Protein AF-T1CHM4-F1 (afdb_monomer)

Sequence (133 aa):
NITDVDDKINAAAQAAGVPIATITTRYADAWRADIARLGVTAPDIEPCATAHIVPIIAMCQRLIGSGHAYAAAGHVLFDVASFADYGKLAGRSVDELIAGARVEVAPYKRNPADFVLWKPSPPELPGWDSPWG

InterPro domains:
  IPR014729 Rossmann-like alpha/beta/alpha sandwich fold [G3DSA:3.40.50.620] (1-133)
  IPR024909 Cysteinyl-tRNA synthetase/mycothiol ligase [PTHR10890] (1-133)
  IPR032678 tRNA synthetases class I, catalytic domain [PF01406] (1-133)

Foldseek 3Di:
DQALDDPVLLVVCVVVVHDSCVVRVVVVVVVVVVVVVVVDDDDPDDDYPVVCVVVLLVVLVVCVVVVQWDDFPLWIKGDQVVDPCPCVVVVDDLVRVQVPDPDDQDPRDPDSSIDTSGDDDDPSGDDDDHPSD

Organism: NCBI:txid410659

Nearest PDB structures (foldseek):
  3tqo-assembly1_A  TM=9.416E-01  e=3.743E-08  Coxiella burnetii
  1li7-assembly1_A  TM=9.609E-01  e=1.050E-07  Escherichia coli
  8qhp-assembly1_B  TM=9.511E-01  e=1.194E-07  Pyrococcus furiosus DSM 3638
  6ujd-assembly1_A-2  TM=8.358E-01  e=1.602E-05  Elizabethkingia sp.
  3sp1-assembly2_B  TM=8.332E-01  e=3.949E-05  Borreliella burgdorferi

Solvent-accessible surface area (backbone atoms only — not comparable to full-atom values): 8086 Å² total; per-residue (Å²): 110,42,84,56,73,50,73,70,47,49,54,52,15,61,78,68,74,49,60,44,63,62,55,39,52,55,52,49,53,51,48,54,53,52,43,47,74,72,70,50,80,80,71,98,71,73,53,45,48,80,83,39,50,69,63,50,53,54,48,53,52,50,33,37,75,70,62,37,26,49,76,38,92,45,25,32,29,37,41,52,86,65,39,87,71,55,38,62,92,77,74,41,54,64,66,61,56,46,74,72,49,94,65,83,65,58,89,68,51,93,45,81,75,38,45,79,76,39,72,66,56,59,93,94,45,91,69,65,92,48,101,54,84

pLDDT: mean 94.0, std 7.92, range [57.72, 98.75]

Radius of gyration: 17.72 Å; Cα contacts (8 Å, |Δi|>4): 134; chains: 1; bounding box: 38×38×40 Å

Secondary structure (DSSP, 8-state):
-B----HHHHHHHHHHTS-HHHHHHHHHHHHHHHHHHTTPPPPS---BGGGGHHHHHHHHHHHHHTTSEEEETTEEEE-GGG-TTTTTTTT--HHHHHHH------TT-SSTT-EEEE----TTS-----TT-

Structure (mmCIF, N/CA/C/O backbone):
data_AF-T1CHM4-F1
#
_entry.id   AF-T1CHM4-F1
#
loop_
_atom_site.group_PDB
_atom_site.id
_atom_site.type_symbol
_atom_site.label_atom_id
_atom_site.label_alt_id
_atom_site.label_comp_id
_atom_site.label_asym_id
_atom_site.label_entity_id
_atom_site.label_seq_id
_atom_site.pdbx_PDB_ins_code
_atom_site.Cartn_x
_atom_site.Cartn_y
_atom_site.Cartn_z
_atom_site.occupancy
_atom_site.B_iso_or_equiv
_atom_site.auth_seq_id
_atom_site.auth_comp_id
_atom_site.auth_asym_id
_atom_site.auth_atom_id
_atom_site.pdbx_PDB_model_num
ATOM 1 N N . ASN A 1 1 ? 0.435 -8.513 -9.714 1.00 96.25 1 ASN A N 1
ATOM 2 C CA . ASN A 1 1 ? 0.564 -7.051 -9.920 1.00 96.25 1 ASN A CA 1
ATOM 3 C C . ASN A 1 1 ? 2.042 -6.693 -9.909 1.00 96.25 1 ASN A C 1
ATOM 5 O O . ASN A 1 1 ? 2.839 -7.507 -9.457 1.00 96.25 1 ASN A O 1
ATOM 9 N N . ILE A 1 2 ? 2.391 -5.488 -10.349 1.00 97.50 2 ILE A N 1
ATOM 10 C CA . ILE A 1 2 ? 3.702 -4.884 -10.106 1.00 97.50 2 ILE A CA 1
ATOM 11 C C . ILE A 1 2 ? 3.536 -3.851 -8.993 1.00 97.50 2 ILE A C 1
ATOM 13 O O . ILE A 1 2 ? 2.694 -2.957 -9.083 1.00 97.50 2 ILE A O 1
ATOM 17 N N . THR A 1 3 ? 4.327 -3.985 -7.932 1.00 97.31 3 THR A N 1
ATOM 18 C CA . THR A 1 3 ? 4.462 -2.947 -6.906 1.00 97.31 3 THR A CA 1
ATOM 19 C C . THR A 1 3 ? 5.520 -1.961 -7.381 1.00 97.31 3 THR A C 1
ATOM 21 O O . THR A 1 3 ? 6.710 -2.176 -7.177 1.00 97.31 3 THR A O 1
ATOM 24 N N . ASP A 1 4 ? 5.089 -0.913 -8.077 1.00 97.44 4 ASP A N 1
ATOM 25 C CA . ASP A 1 4 ? 5.949 0.093 -8.708 1.00 97.44 4 ASP A CA 1
ATOM 26 C C . ASP A 1 4 ? 6.089 1.388 -7.887 1.00 97.44 4 ASP A C 1
ATOM 28 O O . ASP A 1 4 ? 6.575 2.403 -8.377 1.00 97.44 4 ASP A O 1
ATOM 32 N N . VAL A 1 5 ? 5.712 1.337 -6.610 1.00 96.31 5 VAL A N 1
ATOM 33 C CA . VAL A 1 5 ? 5.999 2.353 -5.596 1.00 96.31 5 VAL A CA 1
ATOM 34 C C . VAL A 1 5 ? 6.126 1.663 -4.236 1.00 96.31 5 VAL A C 1
ATOM 36 O O . VAL A 1 5 ? 5.254 0.894 -3.841 1.00 96.31 5 VAL A O 1
ATOM 39 N N . ASP A 1 6 ? 7.244 1.890 -3.548 1.00 95.81 6 ASP A N 1
ATOM 40 C CA . ASP A 1 6 ? 7.582 1.316 -2.238 1.00 95.81 6 ASP A CA 1
ATOM 41 C C . ASP A 1 6 ? 8.776 2.080 -1.639 1.00 95.81 6 ASP A C 1
ATOM 43 O O . ASP A 1 6 ? 9.530 2.721 -2.374 1.00 95.81 6 ASP A O 1
ATOM 47 N N . ASP A 1 7 ? 9.009 1.973 -0.330 1.00 93.94 7 ASP A N 1
ATOM 48 C CA . ASP A 1 7 ? 10.144 2.626 0.338 1.00 93.94 7 ASP A CA 1
ATOM 49 C C . ASP A 1 7 ? 11.502 2.198 -0.227 1.00 93.94 7 ASP A C 1
ATOM 51 O O . ASP A 1 7 ? 12.394 3.032 -0.395 1.00 93.94 7 ASP A O 1
ATOM 55 N N . LYS A 1 8 ? 11.661 0.925 -0.609 1.00 95.75 8 LYS A N 1
ATOM 56 C CA . LYS A 1 8 ? 12.903 0.450 -1.239 1.00 95.75 8 LYS A CA 1
ATOM 57 C C . LYS A 1 8 ? 13.093 1.026 -2.639 1.00 95.75 8 LYS A C 1
ATOM 59 O O . LYS A 1 8 ? 14.222 1.318 -3.031 1.00 95.75 8 LYS A O 1
ATOM 64 N N . ILE A 1 9 ? 12.000 1.196 -3.384 1.00 97.38 9 ILE A N 1
ATOM 65 C CA . ILE A 1 9 ? 12.012 1.794 -4.725 1.00 97.38 9 ILE A CA 1
ATOM 66 C C . ILE A 1 9 ? 12.357 3.280 -4.623 1.00 97.38 9 ILE A C 1
ATOM 68 O O . ILE A 1 9 ? 13.233 3.743 -5.348 1.00 97.38 9 ILE A O 1
ATOM 72 N N . ASN A 1 10 ? 11.730 3.998 -3.691 1.00 95.94 10 ASN A N 1
ATOM 73 C CA . ASN A 1 10 ? 12.002 5.406 -3.414 1.00 95.94 10 ASN A CA 1
ATOM 74 C C . ASN A 1 10 ? 13.473 5.628 -3.045 1.00 95.94 10 ASN A C 1
ATOM 76 O O . ASN A 1 10 ? 14.140 6.461 -3.656 1.00 95.94 10 ASN A O 1
ATOM 80 N N . ALA A 1 11 ? 14.008 4.830 -2.115 1.00 96.62 11 ALA A N 1
ATOM 81 C CA . ALA A 1 11 ? 15.406 4.922 -1.705 1.00 96.62 11 ALA A CA 1
ATOM 82 C C . ALA A 1 11 ? 16.374 4.643 -2.869 1.00 96.62 11 ALA A C 1
ATOM 84 O O . ALA A 1 11 ? 17.351 5.369 -3.053 1.00 96.62 11 ALA A O 1
ATOM 85 N N . ALA A 1 12 ? 16.096 3.623 -3.690 1.00 97.44 12 ALA A N 1
ATOM 86 C CA . ALA A 1 12 ? 16.917 3.299 -4.857 1.00 97.44 12 ALA A CA 1
ATOM 87 C C . ALA A 1 12 ? 16.868 4.398 -5.931 1.00 97.44 12 ALA A C 1
ATOM 89 O O . ALA A 1 12 ? 17.898 4.752 -6.503 1.00 97.44 12 ALA A O 1
ATOM 90 N N . ALA A 1 13 ? 15.683 4.950 -6.190 1.00 97.00 13 ALA A N 1
ATOM 91 C CA . ALA A 1 13 ? 15.469 6.036 -7.139 1.00 97.00 13 ALA A CA 1
ATOM 92 C C . ALA A 1 13 ? 16.196 7.317 -6.699 1.00 97.00 13 ALA A C 1
ATOM 94 O O . ALA A 1 13 ? 16.919 7.917 -7.493 1.00 97.00 13 ALA A O 1
ATOM 95 N N . GLN A 1 14 ? 16.094 7.670 -5.414 1.00 96.12 14 GLN A N 1
ATOM 96 C CA . GLN A 1 14 ? 16.793 8.809 -4.822 1.00 96.12 14 GLN A CA 1
ATOM 97 C C . GLN A 1 14 ? 18.316 8.635 -4.877 1.00 96.12 14 GLN A C 1
ATOM 99 O O . GLN A 1 14 ? 19.017 9.548 -5.307 1.00 96.12 14 GLN A O 1
ATOM 104 N N . ALA A 1 15 ? 18.832 7.456 -4.511 1.00 97.06 15 ALA A N 1
ATOM 105 C CA . ALA A 1 15 ? 20.264 7.158 -4.579 1.00 97.06 15 ALA A CA 1
ATOM 106 C C . ALA A 1 15 ? 20.817 7.220 -6.014 1.00 97.06 15 ALA A C 1
ATOM 108 O O . ALA A 1 15 ? 21.969 7.597 -6.218 1.00 97.06 15 ALA A O 1
ATOM 109 N N . ALA A 1 16 ? 19.999 6.864 -7.007 1.00 96.94 16 ALA A N 1
ATOM 110 C CA . ALA A 1 16 ? 20.362 6.913 -8.420 1.00 96.94 16 ALA A CA 1
ATOM 111 C C . ALA A 1 16 ? 20.063 8.266 -9.096 1.00 96.94 16 ALA A C 1
ATOM 113 O O . ALA A 1 16 ? 20.466 8.461 -10.240 1.00 96.94 16 ALA A O 1
ATOM 114 N N . GLY A 1 17 ? 19.364 9.190 -8.427 1.00 96.56 17 GLY A N 1
ATOM 115 C CA . GLY A 1 17 ? 18.966 10.478 -9.000 1.00 96.56 17 GLY A CA 1
ATOM 116 C C . GLY A 1 17 ? 18.001 10.355 -10.186 1.00 96.56 17 GLY A C 1
ATOM 117 O O . GLY A 1 17 ? 18.064 11.160 -11.113 1.00 96.56 17 GLY A O 1
ATOM 118 N N . VAL A 1 18 ? 17.136 9.336 -10.191 1.00 97.06 18 VAL A N 1
ATOM 119 C CA . VAL A 1 18 ? 16.181 9.067 -11.282 1.00 97.06 18 VAL A CA 1
ATOM 120 C C . VAL A 1 18 ? 14.752 8.917 -10.751 1.00 97.06 18 VAL A C 1
ATOM 122 O O . VAL A 1 18 ? 14.571 8.600 -9.579 1.00 97.06 18 VAL A O 1
ATOM 125 N N . PRO A 1 19 ? 13.714 9.083 -11.591 1.00 96.31 19 PRO A N 1
ATOM 126 C CA . PRO A 1 19 ? 12.339 8.775 -11.202 1.00 96.31 19 PRO A CA 1
ATOM 127 C C . PRO A 1 19 ? 12.139 7.298 -10.828 1.00 96.31 19 PRO A C 1
ATOM 129 O O . PRO A 1 19 ? 12.774 6.411 -11.406 1.00 96.31 19 PRO A O 1
ATOM 132 N N . ILE A 1 20 ? 11.174 7.011 -9.946 1.00 97.19 20 ILE A N 1
ATOM 133 C CA . ILE A 1 20 ? 10.816 5.633 -9.552 1.00 97.19 20 ILE A CA 1
ATOM 134 C C . ILE A 1 20 ? 10.451 4.740 -10.748 1.00 97.19 20 ILE A C 1
ATOM 136 O O . ILE A 1 20 ? 10.768 3.551 -10.748 1.00 97.19 20 ILE A O 1
ATOM 140 N N . ALA A 1 21 ? 9.866 5.320 -11.802 1.00 97.06 21 ALA A N 1
ATOM 141 C CA . ALA A 1 21 ? 9.514 4.627 -13.039 1.00 97.06 21 ALA A CA 1
ATOM 142 C C . ALA A 1 21 ? 10.742 4.032 -13.749 1.00 97.06 21 ALA A C 1
ATOM 144 O O . ALA A 1 21 ? 10.656 2.951 -14.325 1.00 97.06 21 ALA A O 1
ATOM 145 N N . THR A 1 22 ? 11.902 4.693 -13.670 1.00 97.81 22 THR A N 1
ATOM 146 C CA . THR A 1 22 ? 13.151 4.204 -14.272 1.00 97.81 22 THR A CA 1
ATOM 147 C C . THR A 1 22 ? 13.626 2.926 -13.586 1.00 97.81 22 THR A C 1
ATOM 149 O O . THR A 1 22 ? 14.040 1.976 -14.250 1.00 97.81 22 THR A O 1
ATOM 152 N N . ILE A 1 23 ? 13.543 2.884 -12.253 1.00 98.00 23 ILE A N 1
ATOM 153 C CA . ILE A 1 23 ? 13.920 1.709 -11.461 1.00 98.00 23 ILE A CA 1
ATOM 154 C C . ILE A 1 23 ? 12.936 0.567 -11.719 1.00 98.00 23 ILE A C 1
ATOM 156 O O . ILE A 1 23 ? 13.339 -0.551 -12.036 1.00 98.00 23 ILE A O 1
ATOM 160 N N . THR A 1 24 ? 11.643 0.853 -11.613 1.00 98.00 24 THR A N 1
ATOM 161 C CA . THR A 1 24 ? 10.589 -0.165 -11.676 1.00 98.00 24 THR A CA 1
ATOM 162 C C . THR A 1 24 ? 10.424 -0.750 -13.068 1.00 98.00 24 THR A C 1
ATOM 164 O O . THR A 1 24 ? 10.338 -1.967 -13.176 1.00 98.00 24 THR A O 1
ATOM 167 N N . THR A 1 25 ? 10.491 0.059 -14.131 1.00 97.81 25 THR A N 1
ATOM 168 C CA . THR A 1 25 ? 10.441 -0.439 -15.519 1.00 97.81 25 THR A CA 1
ATOM 169 C C . THR A 1 25 ? 11.599 -1.391 -15.797 1.00 97.81 25 THR A C 1
ATOM 171 O O . THR A 1 25 ? 11.379 -2.509 -16.253 1.00 97.81 25 THR A O 1
ATOM 174 N N . ARG A 1 26 ? 12.830 -1.009 -15.421 1.00 97.94 26 ARG A N 1
ATOM 175 C CA . ARG A 1 26 ? 14.017 -1.856 -15.602 1.00 97.94 26 ARG A CA 1
ATOM 176 C C . ARG A 1 26 ? 13.851 -3.224 -14.939 1.00 97.94 26 ARG A C 1
ATOM 178 O O . ARG A 1 26 ? 14.171 -4.241 -15.550 1.00 97.94 26 ARG A O 1
ATOM 185 N N . TYR A 1 27 ? 13.402 -3.252 -13.684 1.00 97.88 27 TYR A N 1
ATOM 186 C CA . TYR A 1 27 ? 13.251 -4.511 -12.953 1.00 97.88 27 TYR A CA 1
ATOM 187 C C . TYR A 1 27 ? 12.013 -5.303 -13.377 1.00 97.88 27 TYR A C 1
ATOM 189 O O . TYR A 1 27 ? 12.073 -6.528 -13.370 1.00 97.88 27 TYR A O 1
ATOM 197 N N . ALA A 1 28 ? 10.933 -4.644 -13.799 1.00 97.88 28 ALA A N 1
ATOM 198 C CA . ALA A 1 28 ? 9.774 -5.314 -14.379 1.00 97.88 28 ALA A CA 1
ATOM 199 C C . ALA A 1 28 ? 10.143 -6.024 -15.688 1.00 97.88 28 ALA A C 1
ATOM 201 O O . ALA A 1 28 ? 9.805 -7.191 -15.863 1.00 97.88 28 ALA A O 1
ATOM 202 N N . ASP A 1 29 ? 10.893 -5.369 -16.577 1.00 98.12 29 ASP A N 1
ATOM 203 C CA . ASP A 1 29 ? 11.324 -5.968 -17.844 1.00 98.12 29 ASP A CA 1
ATOM 204 C C . ASP A 1 29 ? 12.299 -7.130 -17.631 1.00 98.12 29 ASP A C 1
ATOM 206 O O . ASP A 1 29 ? 12.154 -8.180 -18.259 1.00 98.12 29 ASP A O 1
ATOM 210 N N . ALA A 1 30 ? 13.250 -6.980 -16.701 1.00 98.12 30 ALA A N 1
ATOM 211 C CA . ALA A 1 30 ? 14.152 -8.064 -16.315 1.00 98.12 30 ALA A CA 1
ATOM 212 C C . ALA A 1 30 ? 13.380 -9.257 -15.733 1.00 98.12 30 ALA A C 1
ATOM 214 O O . ALA A 1 30 ? 13.592 -10.387 -16.166 1.00 98.12 30 ALA A O 1
ATOM 215 N N . TRP A 1 31 ? 12.436 -9.000 -14.819 1.00 97.69 31 TRP A N 1
ATOM 216 C CA . TRP A 1 31 ? 11.572 -10.034 -14.257 1.00 97.69 31 TRP A CA 1
ATOM 217 C C . TRP A 1 31 ? 10.816 -10.758 -15.371 1.00 97.69 31 TRP A C 1
ATOM 219 O O . TRP A 1 31 ? 10.977 -11.966 -15.501 1.00 97.69 31 TRP A O 1
ATOM 229 N N . ARG A 1 32 ? 10.093 -10.044 -16.248 1.00 97.75 32 ARG A N 1
ATOM 230 C CA . ARG A 1 32 ? 9.344 -10.640 -17.374 1.00 97.75 32 ARG A CA 1
ATOM 231 C C . ARG A 1 32 ? 10.227 -11.524 -18.255 1.00 97.75 32 ARG A C 1
ATOM 233 O O . ARG A 1 32 ? 9.815 -12.626 -18.615 1.00 97.75 32 ARG A O 1
ATOM 240 N N . ALA A 1 33 ? 11.436 -11.064 -18.581 1.00 98.19 33 ALA A N 1
ATOM 241 C CA . ALA A 1 33 ? 12.392 -11.841 -19.361 1.00 98.19 33 ALA A CA 1
ATOM 242 C C . ALA A 1 33 ? 12.813 -13.129 -18.632 1.00 98.19 33 ALA A C 1
ATOM 244 O O . ALA A 1 33 ? 12.841 -14.199 -19.242 1.00 98.19 33 ALA A O 1
ATOM 245 N N . ASP A 1 34 ? 13.094 -13.048 -17.333 1.00 98.38 34 ASP A N 1
ATOM 246 C CA . ASP A 1 34 ? 13.495 -14.197 -16.525 1.00 98.38 34 ASP A CA 1
ATOM 247 C C . ASP A 1 34 ? 12.364 -15.223 -16.385 1.00 98.38 34 ASP A C 1
ATOM 249 O O . ASP A 1 34 ? 12.599 -16.417 -16.583 1.00 98.38 34 ASP A O 1
ATOM 253 N N . ILE A 1 35 ? 11.124 -14.796 -16.120 1.00 97.25 35 ILE A N 1
ATOM 254 C CA . ILE A 1 35 ? 10.023 -15.756 -15.941 1.00 97.25 35 ILE A CA 1
ATOM 255 C C . ILE A 1 35 ? 9.644 -16.412 -17.276 1.00 97.25 35 ILE A C 1
ATOM 257 O O . ILE A 1 35 ? 9.358 -17.611 -17.314 1.00 97.25 35 ILE A O 1
ATOM 261 N N . ALA A 1 36 ? 9.738 -15.672 -18.388 1.00 97.69 36 ALA A N 1
ATOM 262 C CA . ALA A 1 36 ? 9.570 -16.231 -19.728 1.00 97.69 36 ALA A CA 1
ATOM 263 C C . ALA A 1 36 ? 10.641 -17.290 -20.044 1.00 97.69 36 ALA A C 1
ATOM 265 O O . ALA A 1 36 ? 10.327 -18.340 -20.604 1.00 97.69 36 ALA A O 1
ATOM 266 N N . ARG A 1 37 ? 11.900 -17.070 -19.633 1.00 98.19 37 ARG A N 1
ATOM 267 C CA . ARG A 1 37 ? 12.980 -18.066 -19.775 1.00 98.19 37 ARG A CA 1
ATOM 268 C C . ARG A 1 37 ? 12.740 -19.331 -18.954 1.00 98.19 37 ARG A C 1
ATOM 270 O O . ARG A 1 37 ? 13.213 -20.394 -19.346 1.00 98.19 37 ARG A O 1
ATOM 277 N N . LEU A 1 38 ? 12.009 -19.228 -17.847 1.00 98.19 38 LEU A N 1
ATOM 278 C CA . LEU A 1 38 ? 11.569 -20.372 -17.044 1.00 98.19 38 LEU A CA 1
ATOM 279 C C . LEU A 1 38 ? 10.339 -21.087 -17.636 1.00 98.19 38 LEU A C 1
ATOM 281 O O . LEU A 1 38 ? 9.886 -22.078 -17.069 1.00 98.19 38 LEU A O 1
ATOM 285 N N . GLY A 1 39 ? 9.803 -20.612 -18.765 1.00 98.19 39 GLY A N 1
ATOM 286 C CA . GLY A 1 39 ? 8.636 -21.198 -19.426 1.00 98.19 39 GLY A CA 1
ATOM 287 C C . GLY A 1 39 ? 7.306 -20.861 -18.753 1.00 98.19 39 GLY A C 1
ATOM 288 O O . GLY A 1 39 ? 6.304 -21.520 -19.020 1.00 98.19 39 GLY A O 1
ATOM 289 N N . VAL A 1 40 ? 7.277 -19.853 -17.878 1.00 98.25 40 VAL A N 1
ATOM 290 C CA . VAL A 1 40 ? 6.040 -19.405 -17.234 1.00 98.25 40 VAL A CA 1
ATOM 291 C C . VAL A 1 40 ? 5.274 -18.497 -18.186 1.00 98.25 40 VAL A C 1
ATOM 293 O O . VAL A 1 40 ? 5.827 -17.564 -18.770 1.00 98.25 40 VAL A O 1
ATOM 296 N N . THR A 1 41 ? 3.982 -18.768 -18.343 1.00 97.00 41 THR A N 1
ATOM 297 C CA . THR A 1 41 ? 3.086 -17.948 -19.157 1.00 97.00 41 THR A CA 1
ATOM 298 C C . THR A 1 41 ? 2.874 -16.580 -18.512 1.00 97.00 41 THR A C 1
ATOM 300 O O . THR A 1 41 ? 2.697 -16.478 -17.297 1.00 97.00 41 THR A O 1
ATOM 303 N N . ALA A 1 42 ? 2.876 -15.529 -19.331 1.00 95.81 42 ALA A N 1
ATOM 304 C CA . ALA A 1 42 ? 2.543 -14.188 -18.872 1.00 95.81 42 ALA A CA 1
ATOM 305 C C . ALA A 1 42 ? 1.101 -14.139 -18.325 1.00 95.81 42 ALA A C 1
ATOM 307 O O . ALA A 1 42 ? 0.230 -14.838 -18.851 1.00 95.81 42 ALA A O 1
ATOM 308 N N . PRO A 1 43 ? 0.830 -13.327 -17.289 1.00 96.12 43 PRO A N 1
ATOM 309 C CA . PRO A 1 43 ? -0.531 -13.130 -16.804 1.00 96.12 43 PRO A CA 1
ATOM 310 C C . PRO A 1 43 ? -1.383 -12.391 -17.847 1.00 96.12 43 PRO A C 1
ATOM 312 O O . PRO A 1 43 ? -0.867 -11.554 -18.586 1.00 96.12 43 PRO A O 1
ATOM 315 N N . ASP A 1 44 ? -2.699 -12.625 -17.847 1.00 97.94 44 ASP A N 1
ATOM 316 C CA . ASP A 1 44 ? -3.636 -11.886 -18.711 1.00 97.94 44 ASP A CA 1
ATOM 317 C C . ASP A 1 44 ? -3.657 -10.381 -18.389 1.00 97.94 44 ASP A C 1
ATOM 319 O O . ASP A 1 44 ? -3.858 -9.541 -19.264 1.00 97.94 44 ASP A O 1
ATOM 323 N N . ILE A 1 45 ? -3.464 -10.039 -17.109 1.00 97.38 45 ILE A N 1
ATOM 324 C CA . ILE A 1 45 ? -3.464 -8.666 -16.599 1.00 97.38 45 ILE A CA 1
ATOM 325 C C . ILE A 1 45 ? -2.332 -8.512 -15.582 1.00 97.38 45 ILE A C 1
ATOM 327 O O . ILE A 1 45 ? -2.241 -9.252 -14.601 1.00 97.38 45 ILE A O 1
ATOM 331 N N . GLU A 1 46 ? -1.509 -7.483 -15.771 1.00 96.62 46 GLU A N 1
ATOM 332 C CA . GLU A 1 46 ? -0.413 -7.130 -14.872 1.00 96.62 46 GLU A CA 1
ATOM 333 C C . GLU A 1 46 ? -0.553 -5.671 -14.408 1.00 96.62 46 GLU A C 1
ATOM 335 O O . GLU A 1 46 ? 0.046 -4.765 -14.984 1.00 96.62 46 GLU A O 1
ATOM 340 N N . PRO A 1 47 ? -1.385 -5.398 -13.387 1.00 97.56 47 PRO A N 1
ATOM 341 C CA . PRO A 1 47 ? -1.632 -4.027 -12.963 1.00 97.56 47 PRO A CA 1
ATOM 342 C C . PRO A 1 47 ? -0.437 -3.469 -12.184 1.00 97.56 47 PRO A C 1
ATOM 344 O O . PRO A 1 47 ? 0.075 -4.132 -11.277 1.00 97.56 47 PRO A O 1
ATOM 347 N N . CYS A 1 48 ? -0.043 -2.234 -12.495 1.00 97.75 48 CYS A N 1
ATOM 348 C CA . CYS A 1 48 ? 0.859 -1.424 -11.675 1.00 97.75 48 CYS A CA 1
ATOM 349 C C . CYS A 1 48 ? 0.086 -0.730 -10.546 1.00 97.75 48 CYS A C 1
ATOM 351 O O . CYS A 1 48 ? -1.031 -0.250 -10.766 1.00 97.75 48 CYS A O 1
ATOM 353 N N . ALA A 1 49 ? 0.670 -0.640 -9.352 1.00 97.75 49 ALA A N 1
ATOM 354 C CA . ALA A 1 49 ? 0.051 0.021 -8.205 1.00 97.75 49 ALA A CA 1
ATOM 355 C C . ALA A 1 49 ? -0.192 1.518 -8.467 1.00 97.75 49 ALA A C 1
ATOM 357 O O . ALA A 1 49 ? -1.283 2.016 -8.183 1.00 97.75 49 ALA A O 1
ATOM 358 N N . THR A 1 50 ? 0.766 2.214 -9.093 1.00 97.50 50 THR A N 1
ATOM 359 C CA . THR A 1 50 ? 0.633 3.649 -9.428 1.00 97.50 50 THR A CA 1
ATOM 360 C C . THR A 1 50 ? -0.518 3.945 -10.399 1.00 97.50 50 THR A C 1
ATOM 362 O O . THR A 1 50 ? -1.067 5.044 -10.391 1.00 97.50 50 THR A O 1
ATOM 365 N N . ALA A 1 51 ? -0.952 2.958 -11.192 1.00 97.75 51 ALA A N 1
ATOM 366 C CA . ALA A 1 51 ? -2.101 3.082 -12.092 1.00 97.75 51 ALA A CA 1
ATOM 367 C C . ALA A 1 51 ? -3.460 2.879 -11.387 1.00 97.75 51 ALA A C 1
ATOM 369 O O . ALA A 1 51 ? -4.507 3.092 -11.994 1.00 97.75 51 ALA A O 1
ATOM 370 N N . HIS A 1 52 ? -3.464 2.465 -10.114 1.00 98.06 52 HIS A N 1
ATOM 371 C CA . HIS A 1 52 ? -4.669 2.079 -9.367 1.00 98.06 52 HIS A CA 1
ATOM 372 C C . HIS A 1 52 ? -4.873 2.897 -8.084 1.00 98.06 52 HIS A C 1
ATOM 374 O O . HIS A 1 52 ? -5.612 2.482 -7.190 1.00 98.06 52 HIS A O 1
ATOM 380 N N . ILE A 1 53 ? -4.279 4.090 -8.003 1.00 98.12 53 ILE A N 1
ATOM 381 C CA . ILE A 1 53 ? -4.386 4.973 -6.832 1.00 98.12 53 ILE A CA 1
ATOM 382 C C . ILE A 1 53 ? -5.838 5.358 -6.525 1.00 98.12 53 ILE A C 1
ATOM 384 O O . ILE A 1 53 ? -6.264 5.279 -5.376 1.00 98.12 53 ILE A O 1
ATOM 388 N N . VAL A 1 54 ? -6.638 5.695 -7.542 1.00 98.12 54 VAL A N 1
ATOM 389 C CA . VAL A 1 54 ? -8.057 6.048 -7.352 1.00 98.12 54 VAL A CA 1
ATOM 390 C C . VAL A 1 54 ? -8.856 4.885 -6.725 1.00 98.12 54 VAL A C 1
ATOM 392 O O . VAL A 1 54 ? -9.513 5.103 -5.703 1.00 98.12 54 VAL A O 1
ATOM 395 N N . PRO A 1 55 ? 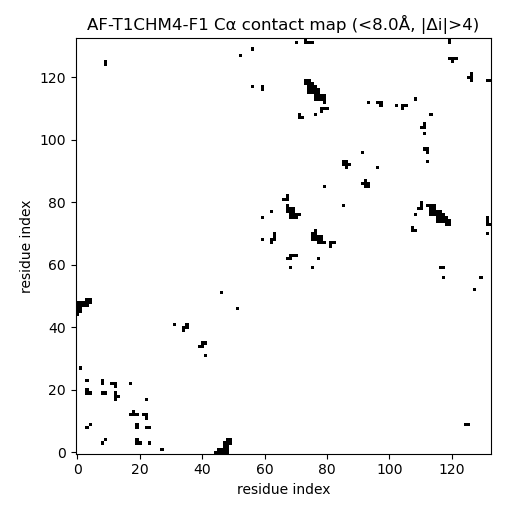-8.782 3.639 -7.242 1.00 98.31 55 PRO A N 1
ATOM 396 C CA . PRO A 1 55 ? -9.353 2.472 -6.567 1.00 98.31 55 PRO A CA 1
ATOM 397 C C . PRO A 1 55 ? -8.865 2.249 -5.129 1.00 98.31 55 PRO A C 1
ATOM 399 O O . PRO A 1 55 ? -9.677 1.885 -4.274 1.00 98.31 55 PRO A O 1
ATOM 402 N N . ILE A 1 56 ? -7.573 2.467 -4.853 1.00 98.50 56 ILE A N 1
ATOM 403 C CA . ILE A 1 56 ? -6.989 2.329 -3.508 1.00 98.50 56 ILE A CA 1
ATOM 404 C C . ILE A 1 56 ? -7.619 3.346 -2.548 1.00 98.50 56 ILE A C 1
ATOM 406 O O . ILE A 1 56 ? -8.132 2.956 -1.499 1.00 98.50 56 ILE A O 1
ATOM 410 N N . ILE A 1 57 ? -7.686 4.625 -2.934 1.00 98.56 57 ILE A N 1
ATOM 411 C CA . ILE A 1 57 ? -8.341 5.682 -2.143 1.00 98.56 57 ILE A CA 1
ATOM 412 C C . ILE A 1 57 ? -9.811 5.327 -1.887 1.00 98.56 57 ILE A C 1
ATOM 414 O O . ILE A 1 57 ? -10.278 5.394 -0.748 1.00 98.56 57 ILE A O 1
ATOM 418 N N . ALA A 1 58 ? -10.535 4.881 -2.917 1.00 98.62 58 ALA A N 1
ATOM 419 C CA . ALA A 1 58 ? -11.932 4.480 -2.775 1.00 98.62 58 ALA A CA 1
ATOM 420 C C . ALA A 1 58 ? -12.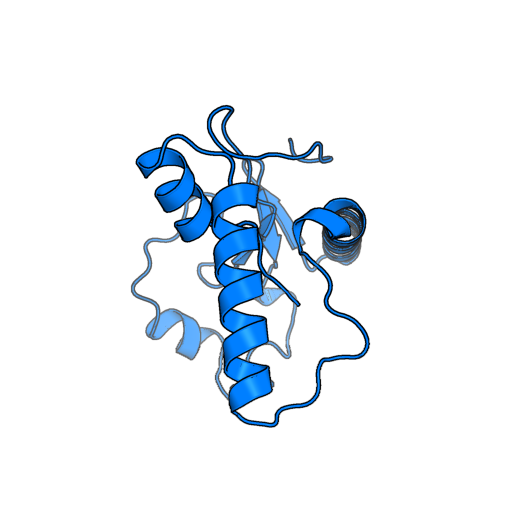103 3.295 -1.806 1.00 98.62 58 ALA A C 1
ATOM 422 O O . ALA A 1 58 ? -13.090 3.229 -1.073 1.00 98.62 58 ALA A O 1
ATOM 423 N N . MET A 1 59 ? -11.157 2.350 -1.777 1.00 98.69 59 MET A N 1
ATOM 424 C CA . MET A 1 59 ? -11.170 1.245 -0.816 1.00 98.69 59 MET A CA 1
ATOM 425 C C . MET A 1 59 ? -10.947 1.735 0.616 1.00 98.69 59 MET A C 1
ATOM 427 O O . MET A 1 59 ? -11.706 1.345 1.502 1.00 98.69 59 MET A O 1
ATOM 431 N N . CYS A 1 60 ? -9.990 2.639 0.832 1.00 98.69 60 CYS A N 1
ATOM 432 C CA . CYS A 1 60 ? -9.771 3.282 2.127 1.00 98.69 60 CYS A CA 1
ATOM 433 C C . CYS A 1 60 ? -11.029 4.015 2.620 1.00 98.69 60 CYS A C 1
ATOM 435 O O . CYS A 1 60 ? -11.440 3.834 3.765 1.00 98.69 60 CYS A O 1
ATOM 437 N N . GLN A 1 61 ? -11.699 4.778 1.749 1.00 98.69 61 GLN A N 1
ATOM 438 C CA . GLN A 1 61 ? -12.952 5.462 2.087 1.00 98.69 61 GLN A CA 1
ATOM 439 C C . GLN A 1 61 ? -14.060 4.483 2.490 1.00 98.69 61 GLN A C 1
ATOM 441 O O . GLN A 1 61 ? -14.751 4.723 3.479 1.00 98.69 61 GLN A O 1
ATOM 446 N N . ARG A 1 62 ? -14.218 3.365 1.765 1.00 98.75 62 ARG A N 1
ATOM 447 C CA . ARG A 1 62 ? -15.206 2.332 2.118 1.00 98.75 62 ARG A CA 1
ATOM 448 C C . ARG A 1 62 ? -14.910 1.699 3.474 1.00 98.75 62 ARG A C 1
ATOM 450 O O . ARG A 1 62 ? -15.832 1.554 4.266 1.00 98.75 62 ARG A O 1
ATOM 457 N N . LEU A 1 63 ? -13.647 1.368 3.745 1.00 98.75 63 LEU A N 1
ATOM 458 C CA . LEU A 1 63 ? -13.232 0.778 5.021 1.00 98.75 63 LEU A CA 1
ATOM 459 C C . LEU A 1 63 ? -13.450 1.737 6.194 1.00 98.75 63 LEU A C 1
ATOM 461 O O . LEU A 1 63 ? -13.902 1.308 7.252 1.00 98.75 63 LEU A O 1
ATOM 465 N N . ILE A 1 64 ? -13.191 3.034 6.003 1.00 98.62 64 ILE A N 1
ATOM 466 C CA . ILE A 1 64 ? -13.522 4.054 7.006 1.00 98.62 64 ILE A CA 1
ATOM 467 C C . ILE A 1 64 ? -15.040 4.124 7.203 1.00 98.62 64 ILE A C 1
ATOM 469 O O . ILE A 1 64 ? -15.515 4.076 8.335 1.00 98.62 64 ILE A O 1
ATOM 473 N N . GLY A 1 65 ? -15.811 4.189 6.112 1.00 98.50 65 GLY A N 1
ATOM 474 C CA . GLY A 1 65 ? -17.273 4.255 6.161 1.00 98.50 65 GLY A CA 1
ATOM 475 C C . GLY A 1 65 ? -17.924 3.046 6.840 1.00 98.50 65 GLY A C 1
ATOM 476 O O . GLY A 1 65 ? -18.978 3.189 7.451 1.00 98.50 65 GLY A O 1
ATOM 477 N N . SER A 1 66 ? -17.287 1.873 6.779 1.00 98.25 66 SER A N 1
ATOM 478 C CA . SER A 1 66 ? -17.741 0.653 7.454 1.00 98.25 66 SER A CA 1
ATOM 479 C C . SER A 1 66 ? -17.160 0.455 8.860 1.00 98.25 66 SER A C 1
ATOM 481 O O . SER A 1 66 ? -17.412 -0.580 9.464 1.00 98.25 66 SER A O 1
ATOM 483 N N . GLY A 1 67 ? -16.362 1.394 9.379 1.00 98.19 67 GLY A N 1
ATOM 484 C CA . GLY A 1 67 ? -15.768 1.296 10.718 1.00 98.19 67 GLY A CA 1
ATOM 485 C C . GLY A 1 67 ? -14.589 0.320 10.843 1.00 98.19 67 GLY A C 1
ATOM 486 O O . GLY A 1 67 ? -14.240 -0.054 11.957 1.00 98.19 67 GLY A O 1
ATOM 487 N N . HIS A 1 68 ? -13.969 -0.076 9.725 1.00 98.62 68 HIS A N 1
ATOM 488 C CA . HIS A 1 68 ? -12.799 -0.969 9.691 1.00 98.62 68 HIS A CA 1
ATOM 489 C C . HIS A 1 68 ? -11.466 -0.242 9.492 1.00 98.62 68 HIS A C 1
ATOM 491 O O . HIS A 1 68 ? -10.398 -0.853 9.488 1.00 98.62 68 HIS A O 1
ATOM 497 N N . ALA A 1 69 ? -11.512 1.070 9.300 1.00 98.62 69 ALA A N 1
ATOM 498 C CA . ALA A 1 69 ? -10.333 1.902 9.183 1.00 98.62 69 ALA A CA 1
ATOM 499 C C . ALA A 1 69 ? -10.572 3.271 9.814 1.00 98.62 69 ALA A C 1
ATOM 501 O O . ALA A 1 69 ? -11.709 3.710 9.998 1.00 98.62 69 ALA A O 1
ATOM 502 N N . TYR A 1 70 ? -9.487 3.966 10.131 1.00 98.50 70 TYR A N 1
ATOM 503 C CA . TYR A 1 70 ? -9.527 5.315 10.677 1.00 98.50 70 TYR A CA 1
ATOM 504 C C . TYR A 1 70 ? -8.382 6.161 10.128 1.00 98.50 70 TYR A C 1
ATOM 506 O O . TYR A 1 70 ? -7.318 5.649 9.782 1.00 98.50 70 TYR A O 1
ATOM 514 N N . ALA A 1 71 ? -8.609 7.473 10.056 1.00 97.94 71 ALA A N 1
ATOM 515 C CA . ALA A 1 71 ? -7.570 8.435 9.720 1.00 97.94 71 ALA A CA 1
ATOM 516 C C . ALA A 1 71 ? -6.886 8.954 10.994 1.00 97.94 71 ALA A C 1
ATOM 518 O O . ALA A 1 71 ? -7.561 9.271 11.977 1.00 97.94 71 ALA A O 1
ATOM 519 N N . ALA A 1 72 ? -5.559 9.058 10.979 1.00 96.94 72 ALA A N 1
ATOM 520 C CA . ALA A 1 72 ? -4.768 9.623 12.071 1.00 96.94 72 ALA A CA 1
ATOM 521 C C . ALA A 1 72 ? -3.459 10.209 11.531 1.00 96.94 72 ALA A C 1
ATOM 523 O O . ALA A 1 72 ? -2.726 9.532 10.818 1.00 96.94 72 ALA A O 1
ATOM 524 N N . ALA A 1 73 ? -3.154 11.466 11.872 1.00 94.75 73 ALA A N 1
ATOM 525 C CA . ALA A 1 73 ? -1.909 12.140 11.475 1.00 94.75 73 ALA A CA 1
ATOM 526 C C . ALA A 1 73 ? -1.576 12.010 9.966 1.00 94.75 73 ALA A C 1
ATOM 528 O O . ALA A 1 73 ? -0.461 11.639 9.604 1.00 94.75 73 ALA A O 1
ATOM 529 N N . GLY A 1 74 ? -2.561 12.231 9.087 1.00 94.94 74 GLY A N 1
ATOM 530 C CA . GLY A 1 74 ? -2.411 12.106 7.625 1.00 94.94 74 GLY A CA 1
ATOM 531 C C . GLY A 1 74 ? -2.334 10.668 7.089 1.00 94.94 74 GLY A C 1
ATOM 532 O O . GLY A 1 74 ? -2.268 10.460 5.883 1.00 94.94 74 GLY A O 1
ATOM 533 N N . HIS A 1 75 ? -2.361 9.661 7.963 1.00 97.44 75 HIS A N 1
ATOM 534 C CA . HIS A 1 75 ? -2.422 8.254 7.581 1.00 97.44 75 HIS A CA 1
ATOM 535 C C . HIS A 1 75 ? -3.868 7.764 7.560 1.00 97.44 75 HIS A C 1
ATOM 537 O O . HIS A 1 75 ? -4.715 8.278 8.293 1.00 97.44 75 HIS A O 1
ATOM 543 N N . VAL A 1 76 ? -4.114 6.694 6.808 1.00 98.38 76 VAL A N 1
ATOM 544 C CA . VAL A 1 76 ? -5.264 5.805 7.002 1.00 98.38 76 VAL A CA 1
ATOM 545 C C . VAL A 1 76 ? -4.747 4.467 7.492 1.00 98.38 76 VAL A C 1
ATOM 547 O O . VAL A 1 76 ? -3.837 3.897 6.889 1.00 98.38 76 VAL A O 1
ATOM 550 N N . LEU A 1 77 ? -5.335 3.960 8.568 1.00 98.44 77 LEU A N 1
ATOM 551 C CA . LEU A 1 77 ? -4.983 2.686 9.176 1.00 98.44 77 LEU A CA 1
ATOM 552 C C . LEU A 1 77 ? -6.174 1.744 9.172 1.00 98.44 77 LEU A C 1
ATOM 554 O O . LEU A 1 77 ? -7.302 2.182 9.389 1.00 98.44 77 LEU A O 1
ATOM 558 N N . PHE A 1 78 ? -5.914 0.459 8.961 1.00 98.38 78 PHE A N 1
ATOM 559 C CA . PHE A 1 78 ? -6.881 -0.594 9.229 1.00 98.38 78 PHE A CA 1
ATOM 560 C C . PHE A 1 78 ? -6.915 -0.883 10.732 1.00 98.38 78 PHE A C 1
ATOM 562 O O . PHE A 1 78 ? -5.862 -1.107 11.331 1.00 98.38 78 PHE A O 1
ATOM 569 N N . ASP A 1 79 ? -8.112 -0.888 11.318 1.00 97.38 79 ASP A N 1
ATOM 570 C CA . ASP A 1 79 ? -8.339 -1.261 12.715 1.00 97.38 79 ASP A CA 1
ATOM 571 C C . ASP A 1 79 ? -8.455 -2.783 12.806 1.00 97.38 79 ASP A C 1
ATOM 573 O O . ASP A 1 79 ? -9.489 -3.361 12.462 1.00 97.38 79 ASP A O 1
ATOM 577 N N . VAL A 1 80 ? -7.393 -3.450 13.254 1.00 96.00 80 VAL A N 1
ATOM 578 C CA . VAL A 1 80 ? -7.375 -4.918 13.328 1.00 96.00 80 VAL A CA 1
ATOM 579 C C . VAL A 1 80 ? -8.424 -5.444 14.307 1.00 96.00 80 VAL A C 1
ATOM 581 O O . VAL A 1 80 ? -9.043 -6.474 14.040 1.00 96.00 80 VAL A O 1
ATOM 584 N N . ALA A 1 81 ? -8.679 -4.730 15.406 1.00 94.31 81 ALA A N 1
ATOM 585 C CA . ALA A 1 81 ? -9.656 -5.147 16.409 1.00 94.31 81 ALA A CA 1
ATOM 586 C C . ALA A 1 81 ? -11.100 -5.086 15.883 1.00 94.31 81 ALA A C 1
ATOM 588 O O . ALA A 1 81 ? -11.963 -5.818 16.366 1.00 94.31 81 ALA A O 1
ATOM 589 N N . SER A 1 82 ? -11.363 -4.261 14.865 1.00 97.31 82 SER A N 1
ATOM 590 C CA . SER A 1 82 ? -12.675 -4.182 14.213 1.00 97.31 82 SER A CA 1
ATOM 591 C C . SER A 1 82 ? -13.043 -5.427 13.387 1.00 97.31 82 SER A C 1
ATOM 593 O O . SER A 1 82 ? -14.203 -5.579 13.002 1.00 97.31 82 SER A O 1
ATOM 595 N N . PHE A 1 83 ? -12.086 -6.318 13.091 1.00 96.31 83 PHE A N 1
ATOM 596 C CA . PHE A 1 83 ? -12.293 -7.487 12.236 1.00 96.31 83 PHE A CA 1
ATOM 597 C C . PHE A 1 83 ? -12.036 -8.796 12.993 1.00 96.31 83 PHE A C 1
ATOM 599 O O . PHE A 1 83 ? -10.908 -9.273 13.087 1.00 96.31 83 PHE A O 1
ATOM 606 N N . ALA A 1 84 ? -13.108 -9.412 13.499 1.00 94.44 84 ALA A N 1
ATOM 607 C CA . ALA A 1 84 ? -13.038 -10.593 14.368 1.00 94.44 84 ALA A CA 1
ATOM 608 C C . ALA A 1 84 ? -12.312 -11.806 13.752 1.00 94.44 84 ALA A C 1
ATOM 610 O O . ALA A 1 84 ? -11.701 -12.590 14.472 1.00 94.44 84 ALA A O 1
ATOM 611 N N . ASP A 1 85 ? -12.348 -11.946 12.424 1.00 95.25 85 ASP A N 1
ATOM 612 C CA . ASP A 1 85 ? -11.721 -13.056 11.697 1.00 95.25 85 ASP A CA 1
ATOM 613 C C . ASP A 1 85 ? -10.230 -12.803 11.374 1.00 95.25 85 ASP A C 1
ATOM 615 O O . ASP A 1 85 ? -9.602 -13.588 10.651 1.00 95.25 85 ASP A O 1
ATOM 619 N N . TYR A 1 86 ? -9.631 -11.713 11.873 1.00 95.12 86 TYR A N 1
ATOM 620 C CA . TYR A 1 86 ? -8.226 -11.410 11.610 1.00 95.12 86 TYR A CA 1
ATOM 621 C C . TYR A 1 86 ? -7.301 -12.512 12.146 1.00 95.12 86 TYR A C 1
ATOM 623 O O . TYR A 1 86 ? -7.440 -12.981 13.271 1.00 95.12 86 TYR A O 1
ATOM 631 N N . GLY A 1 87 ? -6.339 -12.933 11.320 1.00 93.25 87 GLY A N 1
ATOM 632 C CA . GLY A 1 87 ? -5.401 -14.013 11.647 1.00 93.25 87 GLY A CA 1
ATOM 633 C C . GLY A 1 87 ? -5.855 -15.421 11.235 1.00 93.25 87 GLY A C 1
ATOM 634 O O . GLY A 1 87 ? -5.021 -16.324 11.149 1.00 93.25 87 GLY A O 1
ATOM 635 N N . LYS A 1 88 ? -7.124 -15.604 10.838 1.00 95.19 88 LYS A N 1
ATOM 636 C CA . LYS A 1 88 ? -7.685 -16.894 10.386 1.00 95.19 88 LYS A CA 1
ATOM 637 C C . LYS A 1 88 ? -6.905 -17.550 9.243 1.00 95.19 88 LYS A C 1
ATOM 63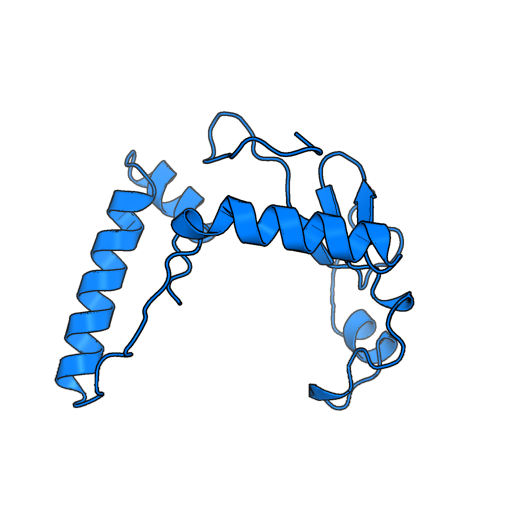9 O O . LYS A 1 88 ? -6.716 -18.760 9.262 1.00 95.19 88 LYS A O 1
ATOM 644 N N . LEU A 1 89 ? -6.408 -16.766 8.279 1.00 94.06 89 LEU A N 1
ATOM 645 C CA . LEU A 1 89 ? -5.591 -17.281 7.169 1.00 94.06 89 LEU A CA 1
ATOM 646 C C . LEU A 1 89 ? -4.241 -17.840 7.647 1.00 94.06 89 LEU A C 1
ATOM 648 O O . LEU A 1 89 ? -3.771 -18.846 7.127 1.00 94.06 89 LEU A O 1
ATOM 652 N N . ALA A 1 90 ? -3.622 -17.187 8.631 1.00 92.38 90 ALA A N 1
ATOM 653 C CA . ALA A 1 90 ? -2.340 -17.604 9.191 1.00 92.38 90 ALA A CA 1
ATOM 654 C C . ALA A 1 90 ? -2.487 -18.660 10.302 1.00 92.38 90 ALA A C 1
ATOM 656 O O . ALA A 1 90 ? -1.47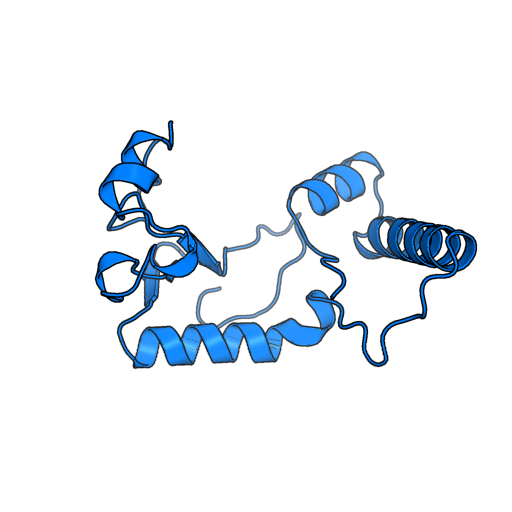8 -19.197 10.756 1.00 92.38 90 ALA A O 1
ATOM 657 N N . GLY A 1 91 ? -3.717 -18.928 10.761 1.00 92.69 91 GLY A N 1
ATOM 658 C CA . GLY A 1 91 ? -3.995 -19.784 11.914 1.00 92.69 91 GLY A CA 1
ATOM 659 C C . GLY A 1 91 ? -3.432 -19.228 13.225 1.00 92.69 91 GLY A C 1
ATOM 660 O O . GLY A 1 91 ? -3.035 -20.013 14.079 1.00 92.69 91 GLY A O 1
ATOM 661 N N . ARG A 1 92 ? -3.338 -17.898 13.357 1.00 88.56 92 ARG A N 1
ATOM 662 C CA . ARG A 1 92 ? -2.756 -17.215 14.524 1.00 88.56 92 ARG A CA 1
ATOM 663 C C . ARG A 1 92 ? -3.719 -16.203 15.115 1.00 88.56 92 ARG A C 1
ATOM 665 O O . ARG A 1 92 ? -4.478 -15.580 14.374 1.00 88.56 92 ARG A O 1
ATOM 672 N N . SER A 1 93 ? -3.652 -16.008 16.427 1.00 88.62 93 SER A N 1
ATOM 673 C CA . SER A 1 93 ? -4.371 -14.924 17.097 1.00 88.62 93 SER A CA 1
ATOM 674 C C . SER A 1 93 ? -3.673 -13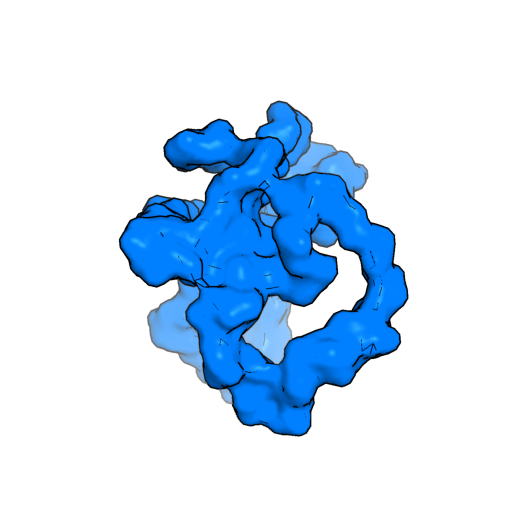.573 16.886 1.00 88.62 93 SER A C 1
ATOM 676 O O . SER A 1 93 ? -2.489 -13.505 16.544 1.00 88.62 93 SER A O 1
ATOM 678 N N . VAL A 1 94 ? -4.398 -12.472 17.107 1.00 85.00 94 VAL A N 1
ATOM 679 C CA . VAL A 1 94 ? -3.820 -11.116 17.057 1.00 85.00 94 VAL A CA 1
ATOM 680 C C . VAL A 1 94 ? -2.698 -10.964 18.089 1.00 85.00 94 VAL A C 1
ATOM 682 O O . VAL A 1 94 ? -1.647 -10.411 17.770 1.00 85.00 94 VAL A O 1
ATOM 685 N N . ASP A 1 95 ? -2.873 -11.522 19.287 1.00 84.12 95 ASP A N 1
ATOM 686 C CA . ASP A 1 95 ? -1.874 -11.459 20.358 1.00 84.12 95 ASP A CA 1
ATOM 687 C C . ASP A 1 95 ? -0.572 -12.173 19.972 1.00 84.12 95 ASP A C 1
ATOM 689 O O . ASP A 1 95 ? 0.518 -11.656 20.217 1.00 84.12 95 ASP A O 1
ATOM 693 N N . GLU A 1 96 ? -0.661 -13.327 19.301 1.00 81.69 96 GLU A N 1
ATOM 694 C CA . GLU A 1 96 ? 0.509 -14.048 18.782 1.00 81.69 96 GLU A CA 1
ATOM 695 C C . GLU A 1 96 ? 1.250 -13.246 17.703 1.00 81.69 96 GLU A C 1
ATOM 697 O O . GLU A 1 96 ? 2.482 -13.284 17.628 1.00 81.69 96 GLU A O 1
ATOM 702 N N . LEU A 1 97 ? 0.513 -12.505 16.868 1.00 78.56 97 LEU A N 1
ATOM 703 C CA . LEU A 1 97 ? 1.096 -11.628 15.851 1.00 78.56 97 LEU A CA 1
ATOM 704 C C . LEU A 1 97 ? 1.811 -10.426 16.488 1.00 78.56 97 LEU A C 1
ATOM 706 O O . LEU A 1 97 ? 2.911 -10.084 16.052 1.00 78.56 97 LEU A O 1
ATOM 710 N N . ILE A 1 98 ? 1.233 -9.825 17.535 1.00 80.62 98 ILE A N 1
ATOM 711 C CA . ILE A 1 98 ? 1.843 -8.709 18.277 1.00 80.62 98 ILE A CA 1
ATOM 712 C C . ILE A 1 98 ? 3.085 -9.179 19.042 1.00 80.62 98 ILE A C 1
ATOM 714 O O . ILE A 1 98 ? 4.122 -8.526 18.973 1.00 80.62 98 ILE A O 1
ATOM 718 N N . ALA A 1 99 ? 3.026 -10.324 19.728 1.00 73.56 99 ALA A N 1
ATOM 719 C CA . ALA A 1 99 ? 4.141 -10.838 20.528 1.00 73.56 99 ALA A CA 1
ATOM 720 C C . ALA A 1 99 ? 5.397 -11.148 19.689 1.00 73.56 99 ALA A C 1
ATOM 722 O O . ALA A 1 99 ? 6.522 -11.032 20.178 1.00 73.56 99 ALA A O 1
ATOM 723 N N . GLY A 1 100 ? 5.220 -11.524 18.417 1.00 64.00 100 GLY A N 1
ATOM 724 C CA . GLY A 1 100 ? 6.323 -11.704 17.468 1.00 64.00 100 GLY A CA 1
ATOM 725 C C . GLY A 1 100 ? 6.867 -10.396 16.879 1.00 64.00 100 GLY A C 1
ATOM 726 O O . GLY A 1 100 ? 7.991 -10.372 16.368 1.00 64.00 100 GLY A O 1
ATOM 727 N N . ALA A 1 101 ? 6.098 -9.308 16.943 1.00 65.62 101 ALA A N 1
ATOM 728 C CA . ALA A 1 101 ? 6.462 -8.016 16.386 1.00 65.62 101 ALA A CA 1
ATOM 729 C C . ALA A 1 101 ? 7.298 -7.212 17.397 1.00 65.62 101 ALA A C 1
ATOM 731 O O . ALA A 1 101 ? 6.785 -6.616 18.338 1.00 65.62 101 ALA A O 1
ATOM 732 N N . ARG A 1 102 ? 8.619 -7.149 17.187 1.00 57.72 102 ARG A N 1
ATOM 733 C CA . ARG A 1 102 ? 9.525 -6.241 17.921 1.00 57.72 102 ARG A CA 1
ATOM 734 C C . ARG A 1 102 ? 9.349 -4.790 17.450 1.00 57.72 102 ARG A C 1
ATOM 736 O O . ARG A 1 102 ? 10.260 -4.241 16.835 1.00 57.72 102 ARG A O 1
ATOM 743 N N . VAL A 1 103 ? 8.175 -4.194 17.648 1.00 59.78 103 VAL A N 1
ATOM 744 C CA . VAL A 1 103 ? 7.847 -2.894 17.045 1.00 59.78 103 VAL A CA 1
ATOM 745 C C . VAL A 1 103 ? 7.423 -1.884 18.104 1.00 59.78 103 VAL A C 1
ATOM 747 O O . VAL A 1 103 ? 6.495 -2.113 18.874 1.00 59.78 103 VAL A O 1
ATOM 750 N N . GLU A 1 104 ? 8.114 -0.747 18.109 1.00 64.06 104 GLU A N 1
ATOM 751 C CA . GLU A 1 104 ? 7.701 0.459 18.817 1.00 64.06 104 GLU A CA 1
ATOM 752 C C . GLU A 1 104 ? 6.406 0.977 18.173 1.00 64.06 104 GLU A C 1
ATOM 754 O O . GLU A 1 104 ? 6.337 1.184 16.957 1.00 64.06 104 GLU A O 1
ATOM 759 N N . VAL A 1 105 ? 5.340 1.103 18.962 1.00 69.56 105 VAL A N 1
ATOM 760 C CA . VAL A 1 105 ? 4.020 1.478 18.445 1.00 69.56 105 VAL A CA 1
ATOM 761 C C . VAL A 1 105 ? 4.092 2.911 17.944 1.00 69.56 105 VAL A C 1
ATOM 763 O O . VAL A 1 105 ? 4.280 3.840 18.727 1.00 69.56 105 VAL A O 1
ATOM 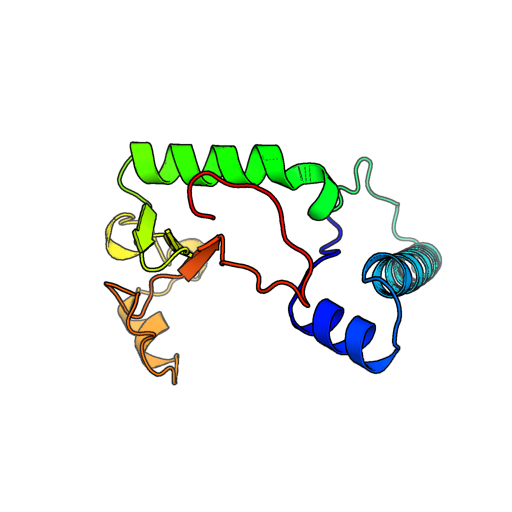766 N N . ALA A 1 106 ? 3.937 3.097 16.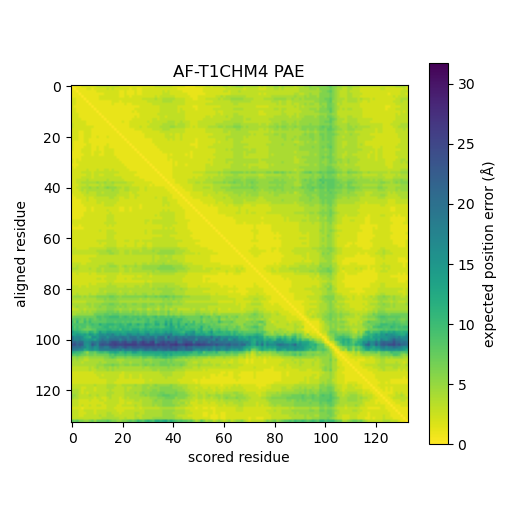634 1.00 82.69 106 ALA A N 1
ATOM 767 C CA . ALA A 1 106 ? 3.880 4.436 16.075 1.00 82.69 106 ALA A CA 1
ATOM 768 C C . ALA A 1 106 ? 2.725 5.218 16.736 1.00 82.69 106 ALA A C 1
ATOM 770 O O . ALA A 1 106 ? 1.622 4.680 16.853 1.00 82.69 106 ALA A O 1
ATOM 771 N N . PRO A 1 107 ? 2.939 6.480 17.150 1.00 89.19 107 PRO A N 1
ATOM 772 C CA . PRO A 1 107 ? 2.022 7.208 18.038 1.00 89.19 107 PRO A CA 1
ATOM 773 C C . PRO A 1 107 ? 0.640 7.478 17.427 1.00 89.19 107 PRO A C 1
ATOM 775 O O . PRO A 1 107 ? -0.297 7.826 18.137 1.00 89.19 107 PRO A O 1
ATOM 778 N N . TYR A 1 108 ? 0.503 7.325 16.110 1.00 90.19 108 TYR A N 1
ATOM 779 C CA . TYR A 1 108 ? -0.761 7.469 15.390 1.00 90.19 108 TYR A CA 1
ATOM 780 C C . TYR A 1 108 ? -1.610 6.185 15.370 1.00 90.19 108 TYR A C 1
ATOM 782 O O . TYR A 1 108 ? -2.736 6.219 14.874 1.00 90.19 108 TYR A O 1
ATOM 790 N N . LYS A 1 109 ? -1.101 5.058 15.885 1.00 94.19 109 LYS A N 1
ATOM 791 C CA . LYS A 1 109 ? -1.844 3.796 15.975 1.00 94.19 109 LYS A CA 1
ATOM 792 C C . LYS A 1 109 ? -2.642 3.718 17.274 1.00 94.19 109 LYS A C 1
ATOM 794 O O . LYS A 1 109 ? -2.101 3.942 18.352 1.00 94.19 109 LYS A O 1
ATOM 799 N N . ARG A 1 110 ? -3.913 3.324 17.175 1.00 93.38 110 ARG A N 1
ATOM 800 C CA . ARG A 1 110 ? -4.756 2.958 18.326 1.00 93.38 110 ARG A CA 1
ATOM 801 C C . ARG A 1 110 ? -4.363 1.597 18.892 1.00 93.38 110 ARG A C 1
ATOM 803 O O . ARG A 1 110 ? -4.353 1.426 20.107 1.00 93.38 110 ARG A O 1
ATOM 810 N N . ASN A 1 111 ? -4.031 0.650 18.016 1.00 90.38 111 ASN A N 1
ATOM 811 C CA . ASN A 1 111 ? -3.582 -0.688 18.376 1.00 90.38 111 ASN A CA 1
ATOM 812 C C . ASN A 1 111 ? -2.234 -0.998 17.687 1.00 90.38 111 ASN A C 1
ATOM 814 O O . ASN A 1 111 ? -2.081 -0.714 16.497 1.00 90.38 111 ASN A O 1
ATOM 818 N N . PRO A 1 112 ? -1.251 -1.597 18.390 1.00 89.94 112 PRO A N 1
ATOM 819 C CA . PRO A 1 112 ? 0.011 -2.055 17.798 1.00 89.94 112 PRO A CA 1
ATOM 820 C C . PRO A 1 112 ? -0.135 -2.879 16.507 1.00 89.94 112 PRO A C 1
ATOM 822 O O . PRO A 1 112 ? 0.708 -2.763 15.613 1.00 89.94 112 PRO A O 1
ATOM 825 N N . ALA A 1 113 ? -1.194 -3.690 16.409 1.00 90.88 113 ALA A N 1
ATOM 826 C CA . ALA A 1 113 ? -1.475 -4.546 15.258 1.00 90.88 113 ALA A CA 1
ATOM 827 C C . ALA A 1 113 ? -2.002 -3.787 14.031 1.00 90.88 113 ALA A C 1
ATOM 829 O O . ALA A 1 113 ? -1.924 -4.320 12.923 1.00 90.88 113 ALA A O 1
ATOM 830 N N . ASP A 1 114 ? -2.512 -2.564 14.202 1.00 94.62 114 ASP A N 1
ATOM 831 C CA . ASP A 1 114 ? -3.061 -1.773 13.101 1.00 94.62 114 ASP A CA 1
ATOM 832 C C . ASP A 1 114 ? -1.988 -1.510 12.048 1.00 94.62 114 ASP A C 1
ATOM 834 O O . ASP A 1 114 ? -0.822 -1.241 12.361 1.00 94.62 114 ASP A O 1
ATOM 838 N N . PHE A 1 115 ? -2.371 -1.555 10.779 1.00 95.12 115 PHE A N 1
ATOM 839 C CA . PHE A 1 115 ? -1.445 -1.361 9.669 1.00 95.12 115 PHE A CA 1
ATOM 840 C C . PHE A 1 115 ? -1.923 -0.268 8.726 1.00 95.12 115 PHE A C 1
ATOM 842 O O . PHE A 1 115 ? -3.106 0.054 8.638 1.00 95.12 115 PHE A O 1
ATOM 849 N N . VAL A 1 116 ? -0.959 0.333 8.040 1.00 97.00 116 VAL A N 1
ATOM 850 C CA . VAL A 1 116 ? -1.187 1.477 7.166 1.00 97.00 116 VAL A CA 1
ATOM 851 C C . VAL A 1 116 ? -1.836 1.016 5.863 1.00 97.00 116 VAL A C 1
ATOM 853 O O . VAL A 1 116 ? -1.341 0.105 5.204 1.00 97.00 116 VAL A O 1
ATOM 856 N N . LEU A 1 117 ? -2.927 1.679 5.493 1.00 97.94 117 LEU A N 1
ATOM 857 C CA . LEU A 1 117 ? -3.582 1.586 4.188 1.00 97.94 117 LEU A CA 1
ATOM 858 C C . LEU A 1 117 ? -3.177 2.753 3.276 1.00 97.94 117 LEU A C 1
ATOM 860 O O . LEU A 1 117 ? -3.035 2.576 2.070 1.00 97.94 117 LEU A O 1
ATOM 864 N N . TRP A 1 118 ? -2.973 3.939 3.858 1.00 98.00 118 TRP A N 1
ATOM 865 C CA . TRP A 1 118 ? -2.512 5.148 3.171 1.00 98.00 118 TRP A CA 1
ATOM 866 C C . TRP A 1 118 ? -1.521 5.899 4.056 1.00 98.00 118 TRP A C 1
ATOM 868 O O . TRP A 1 118 ? -1.780 6.059 5.252 1.00 98.00 118 TRP A O 1
ATOM 878 N N . LYS A 1 119 ? -0.407 6.368 3.487 1.00 95.44 119 LYS A N 1
ATOM 879 C CA . LYS A 1 119 ? 0.603 7.154 4.207 1.00 95.44 119 LYS A CA 1
ATOM 880 C C . LYS A 1 119 ?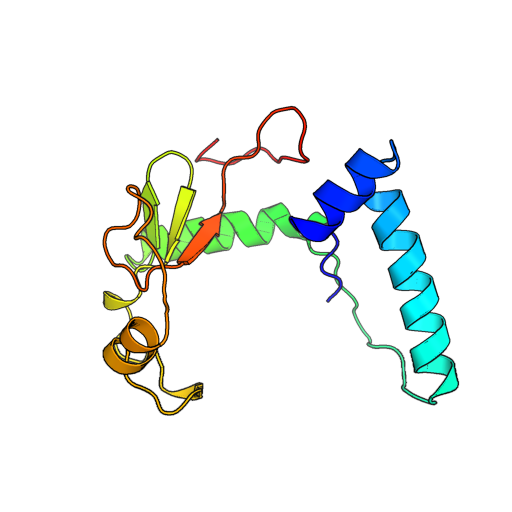 0.792 8.524 3.558 1.00 95.44 119 LYS A C 1
ATOM 882 O O . LYS A 1 119 ? 0.762 8.595 2.330 1.00 95.44 119 LYS A O 1
ATOM 887 N N . PRO A 1 120 ? 1.038 9.580 4.350 1.00 94.75 120 PRO A N 1
ATOM 888 C CA . PRO A 1 120 ? 1.421 10.871 3.806 1.00 94.75 120 PRO A CA 1
ATOM 889 C C . PRO A 1 120 ? 2.771 10.752 3.089 1.00 94.75 120 PRO A C 1
ATOM 891 O O . PRO A 1 120 ? 3.660 10.022 3.539 1.00 94.75 120 PRO A O 1
ATOM 894 N N . SER A 1 121 ? 2.924 11.482 1.984 1.00 94.94 121 SER A N 1
ATOM 895 C CA . SER A 1 121 ? 4.185 11.569 1.247 1.00 94.94 121 SER A CA 1
ATOM 896 C C . SER A 1 121 ? 4.784 12.966 1.392 1.00 94.94 121 SER A C 1
ATOM 898 O O . SER A 1 121 ? 4.077 13.946 1.148 1.00 94.94 121 SER A O 1
ATOM 900 N N . PRO A 1 122 ? 6.063 13.095 1.778 1.00 93.06 122 PRO A N 1
ATOM 901 C CA . PRO A 1 122 ? 6.748 14.377 1.745 1.00 93.06 122 PRO A CA 1
ATOM 902 C C . PRO A 1 122 ? 7.095 14.781 0.292 1.00 93.06 122 PRO A C 1
ATOM 904 O O . PRO A 1 122 ? 7.071 13.925 -0.595 1.00 93.06 122 PRO A O 1
ATOM 907 N N . PRO A 1 123 ? 7.423 16.062 0.022 1.00 90.88 123 PRO A N 1
ATOM 908 C CA . PRO A 1 123 ? 7.625 16.582 -1.340 1.00 90.88 123 PRO A CA 1
ATOM 909 C C . PRO A 1 123 ? 8.737 15.897 -2.146 1.00 90.88 123 PRO A C 1
ATOM 911 O O . PRO A 1 123 ? 8.714 15.906 -3.374 1.00 90.88 123 PRO A O 1
ATOM 914 N N . GLU A 1 124 ? 9.731 15.334 -1.464 1.00 90.62 124 GLU A N 1
ATOM 915 C CA . GLU A 1 124 ? 10.843 14.603 -2.068 1.00 90.62 124 GLU A CA 1
ATOM 916 C C . GLU A 1 124 ? 10.475 13.183 -2.521 1.00 90.62 124 GLU A C 1
ATOM 918 O O . GLU A 1 124 ? 11.238 12.566 -3.268 1.00 90.62 124 GLU A O 1
ATOM 923 N N . LEU A 1 125 ? 9.325 12.660 -2.085 1.00 93.00 125 LEU A N 1
ATOM 924 C CA . LEU A 1 125 ? 8.830 11.337 -2.449 1.00 93.00 125 LEU A CA 1
ATOM 925 C C . LEU A 1 125 ? 7.582 11.431 -3.343 1.00 93.00 125 LEU A C 1
ATOM 927 O O . LEU A 1 125 ? 6.807 12.383 -3.233 1.00 93.00 125 LEU A O 1
ATOM 931 N N . PRO A 1 126 ? 7.338 10.431 -4.212 1.00 92.62 126 PRO A N 1
ATOM 932 C CA . PRO A 1 126 ? 6.112 10.366 -5.002 1.00 92.62 126 PRO A CA 1
ATOM 933 C C . PRO A 1 126 ? 4.862 10.355 -4.114 1.00 92.62 126 PRO A C 1
ATOM 935 O O . PRO A 1 126 ? 4.722 9.490 -3.250 1.00 92.62 126 PRO A O 1
ATOM 938 N N . GLY A 1 127 ? 3.945 11.287 -4.373 1.00 95.06 127 GLY A N 1
ATOM 939 C CA . GLY A 1 127 ? 2.664 11.417 -3.684 1.00 95.06 127 GLY A CA 1
ATOM 940 C C . GLY A 1 127 ? 1.507 11.611 -4.661 1.00 95.06 127 GLY A C 1
ATOM 941 O O . GLY A 1 127 ? 1.710 11.922 -5.835 1.00 95.06 127 GLY A O 1
ATOM 942 N N . TRP A 1 128 ? 0.290 11.421 -4.161 1.00 96.69 128 TRP A N 1
ATOM 943 C CA . TRP A 1 128 ? -0.951 11.595 -4.911 1.00 96.69 128 TRP A CA 1
ATOM 944 C C . TRP A 1 128 ? -1.981 12.291 -4.034 1.00 96.69 128 TRP A C 1
ATOM 946 O O . TRP A 1 128 ? -2.057 11.992 -2.844 1.00 96.69 128 TRP A O 1
ATOM 956 N N . ASP A 1 129 ? -2.799 13.149 -4.640 1.00 96.56 129 ASP A N 1
ATOM 957 C CA . ASP A 1 129 ? -3.866 13.851 -3.932 1.00 96.56 129 ASP A CA 1
ATOM 958 C C . ASP A 1 129 ? -4.858 12.858 -3.316 1.00 96.56 129 ASP A C 1
ATOM 960 O O . ASP A 1 129 ? -5.372 11.953 -3.987 1.00 96.56 129 ASP A O 1
ATOM 964 N N . SER A 1 130 ? -5.165 13.053 -2.035 1.00 97.38 130 SER A N 1
ATOM 965 C CA . SER A 1 130 ? -6.143 12.243 -1.317 1.00 97.38 130 SER A CA 1
ATOM 966 C C . SER A 1 130 ? -6.964 13.076 -0.326 1.00 97.38 130 SER A C 1
ATOM 968 O O . SER A 1 130 ? -6.565 14.176 0.057 1.00 97.38 130 SER A O 1
ATOM 970 N N . PRO A 1 131 ? -8.102 12.553 0.171 1.00 97.50 131 PRO A N 1
ATOM 971 C CA . PRO A 1 131 ? -8.861 13.202 1.243 1.00 97.50 131 PRO A CA 1
ATOM 972 C C . PRO A 1 131 ? -8.088 13.393 2.559 1.00 97.50 131 PRO A C 1
ATOM 974 O O . PRO A 1 131 ? -8.589 14.067 3.457 1.00 97.50 131 PRO A O 1
ATOM 977 N N . TRP A 1 132 ? -6.915 12.77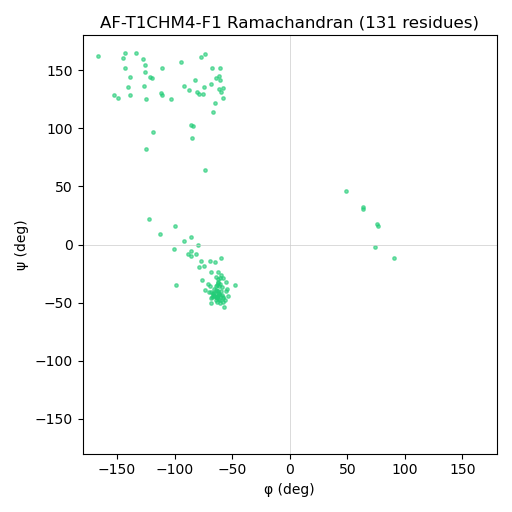0 2.706 1.00 97.06 132 TRP A N 1
ATOM 978 C CA . TRP A 1 132 ? -6.115 12.773 3.934 1.00 97.06 132 TRP A CA 1
ATOM 979 C C . TRP A 1 132 ? -4.794 13.541 3.798 1.00 97.06 132 TRP A C 1
ATOM 981 O O . TRP A 1 132 ? -3.978 13.491 4.720 1.00 97.06 132 TRP A O 1
ATOM 991 N N . GLY A 1 133 ? -4.607 14.258 2.685 1.00 90.44 133 GLY A N 1
ATOM 992 C CA . GLY A 1 133 ? -3.325 14.831 2.271 1.00 90.44 133 GLY A CA 1
ATOM 993 C C . GLY A 1 133 ? -2.854 14.215 0.970 1.00 90.44 133 GLY A C 1
ATOM 994 O O . GLY A 1 133 ? -2.942 12.968 0.848 1.00 90.44 133 GLY A O 1
#

Mean predicted aligned error: 3.93 Å